Protein AF-A0A0G4MID0-F1 (afdb_monomer)

Organism: Verticillium longisporum (NCBI:txid100787)

Solvent-accessible surface area (backbone atoms only — not comparable to full-atom values): 9054 Å² total; per-residue (Å²): 133,86,83,89,83,90,78,89,75,82,81,79,84,80,77,83,75,85,85,92,72,93,78,77,83,69,83,79,74,72,72,81,57,42,56,75,46,77,51,78,45,55,74,59,82,84,64,86,80,57,95,88,59,85,87,56,64,47,71,40,3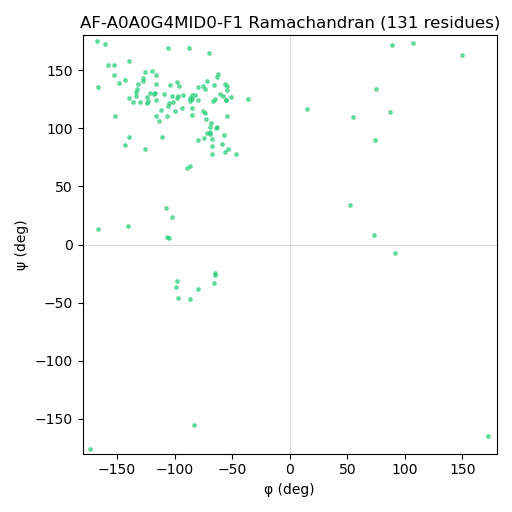8,30,28,70,37,69,42,79,43,67,63,42,70,51,71,54,73,44,68,49,76,55,80,94,69,84,95,72,73,91,66,92,68,68,80,74,84,78,67,88,56,77,44,72,63,42,78,76,54,92,49,33,29,44,54,38,35,46,67,46,79,78,41,64,68,47,71,46,60,63,41,78,84

Mean predicted aligned error: 15.25 Å

Foldseek 3Di:
DDDDDDDDDDDDDPPDDDDPPPDPPDPPPPVPPQWPDWDWAWPCPPDDDDPPDDTDTDIKTAGQAKDWDQFDKDKDWDKWADDDDDDPDPPVDDDPPPDPDWDDWDDPDNRIITHTMDMDTPDHTDMDHRGID

Secondary structure (DSSP, 8-state):
---------------------TT----------SEEEEEEEESSTTPPP-TTPPP-EEEEEEESS-EEES-EEEEEEEEEE---SS-------------SS-PPPEEEETTEEEEEEEEEEEE-SEEE-SSB-

pLDDT: mean 75.94, std 20.36, range [32.12, 96.0]

InterPro domains:
  IPR014752 Arrestin-like, C-terminal domain superfamily [G3DSA:2.60.40.640] (31-133)

Sequence (133 aa):
MGANLDANGAVDKQTSSRSFFSRFSLPIRTRTRHVADFHVRPNEPHRQYNAGDNVRGSVVLTIVKPVRITHLTVALHGYVRVFKGPAIAERELASPILTSGRSSAQYHGNGYASLFQDEQVLAGEGRLEAAKY

Structure (mmCIF, N/CA/C/O backbone):
data_AF-A0A0G4MID0-F1
#
_entry.id   AF-A0A0G4MID0-F1
#
loop_
_atom_site.group_PDB
_atom_site.id
_atom_site.type_symbol
_atom_site.label_atom_id
_atom_site.label_alt_id
_atom_site.label_comp_id
_atom_site.label_asym_id
_atom_site.label_entity_id
_atom_site.label_seq_id
_atom_site.pdbx_PDB_ins_code
_atom_site.Cartn_x
_atom_site.Cartn_y
_atom_site.Cartn_z
_atom_site.occupancy
_atom_site.B_iso_or_equiv
_atom_site.auth_seq_id
_atom_site.auth_comp_id
_atom_site.auth_asym_id
_atom_site.auth_atom_id
_atom_site.pdbx_PDB_model_num
ATOM 1 N N . MET A 1 1 ? 37.554 42.846 86.536 1.00 37.44 1 MET A N 1
ATOM 2 C CA . MET A 1 1 ? 38.669 43.225 85.639 1.00 37.44 1 MET A CA 1
ATOM 3 C C . MET A 1 1 ? 39.299 41.915 85.189 1.00 37.44 1 MET A C 1
ATOM 5 O O . MET A 1 1 ? 39.830 41.234 86.046 1.00 37.44 1 MET A O 1
ATOM 9 N N . GLY A 1 2 ? 38.865 41.347 84.057 1.00 35.84 2 GLY A N 1
ATOM 10 C CA . GLY A 1 2 ? 39.543 41.447 82.745 1.00 35.84 2 GLY A CA 1
ATOM 11 C C . GLY A 1 2 ? 40.784 40.540 82.723 1.00 35.84 2 GLY A C 1
ATOM 12 O O . GLY A 1 2 ? 41.537 40.569 83.679 1.00 35.84 2 GLY A O 1
ATOM 13 N N . ALA A 1 3 ? 41.105 39.711 81.738 1.00 35.59 3 ALA A N 1
ATOM 14 C CA . ALA A 1 3 ? 40.575 39.374 80.423 1.00 35.59 3 ALA A CA 1
ATOM 15 C C . ALA A 1 3 ? 41.299 38.076 79.974 1.00 35.59 3 ALA A C 1
ATOM 17 O O . ALA A 1 3 ? 42.268 37.667 80.614 1.00 35.59 3 ALA A O 1
ATOM 18 N N . ASN A 1 4 ? 40.880 37.546 78.821 1.00 32.12 4 ASN A N 1
ATOM 19 C CA . ASN A 1 4 ? 41.482 36.481 78.002 1.00 32.12 4 ASN A CA 1
ATOM 20 C C . ASN A 1 4 ? 41.114 35.034 78.347 1.00 32.12 4 ASN A C 1
ATOM 22 O O . ASN A 1 4 ? 41.541 34.489 79.358 1.00 32.12 4 ASN A O 1
ATOM 26 N N . LEU A 1 5 ? 40.407 34.388 77.417 1.00 40.34 5 LEU A N 1
ATOM 27 C CA . LEU A 1 5 ? 40.972 33.282 76.638 1.00 40.34 5 LEU A CA 1
ATOM 28 C C . LEU A 1 5 ? 40.062 32.964 75.445 1.00 40.34 5 LEU A C 1
ATOM 30 O O . LEU A 1 5 ? 38.837 32.942 75.552 1.00 40.34 5 LEU A O 1
ATOM 34 N N . ASP A 1 6 ? 40.718 32.783 74.307 1.00 35.34 6 ASP A N 1
ATOM 35 C CA . ASP A 1 6 ? 40.172 32.585 72.975 1.00 35.34 6 ASP A CA 1
ATOM 36 C C . ASP A 1 6 ? 39.346 31.302 72.835 1.00 35.34 6 ASP A C 1
ATOM 38 O O . ASP A 1 6 ? 39.713 30.240 73.337 1.00 35.34 6 ASP A O 1
ATOM 42 N N . ALA A 1 7 ? 38.282 31.373 72.037 1.00 41.91 7 ALA A N 1
ATOM 43 C CA . ALA A 1 7 ? 37.685 30.201 71.408 1.00 41.91 7 ALA A CA 1
ATOM 44 C C . ALA A 1 7 ? 37.206 30.576 69.999 1.00 41.91 7 ALA A C 1
ATOM 46 O O . ALA A 1 7 ? 36.053 30.946 69.780 1.00 41.91 7 ALA A O 1
ATOM 47 N N . ASN A 1 8 ? 38.125 30.490 69.034 1.00 36.69 8 ASN A N 1
ATOM 48 C CA . ASN A 1 8 ? 37.800 30.455 67.612 1.00 36.69 8 ASN A CA 1
ATOM 49 C C . ASN A 1 8 ? 37.005 29.173 67.325 1.00 36.69 8 ASN A C 1
ATOM 51 O O . ASN A 1 8 ? 37.570 28.084 67.220 1.00 36.69 8 ASN A O 1
ATOM 55 N N . GLY A 1 9 ? 35.684 29.316 67.227 1.00 37.88 9 GLY A N 1
ATOM 56 C CA . GLY A 1 9 ? 34.776 28.273 66.770 1.00 37.88 9 GLY A CA 1
ATOM 57 C C . GLY A 1 9 ? 35.022 27.957 65.297 1.00 37.88 9 GLY A C 1
ATOM 58 O O . GLY A 1 9 ? 34.979 28.837 64.438 1.00 37.88 9 GLY A O 1
ATOM 59 N N . ALA A 1 10 ? 35.302 26.685 65.032 1.00 40.25 10 ALA A N 1
ATOM 60 C CA . ALA A 1 10 ? 35.466 26.112 63.711 1.00 40.25 10 ALA A CA 1
ATOM 61 C C . ALA A 1 10 ? 34.229 26.374 62.835 1.00 40.25 10 ALA A C 1
ATOM 63 O O . ALA A 1 10 ? 33.111 26.014 63.197 1.00 40.25 10 ALA A O 1
ATOM 64 N N . VAL A 1 11 ? 34.438 26.985 61.668 1.00 46.97 11 VAL A N 1
ATOM 65 C CA . VAL A 1 11 ? 33.415 27.078 60.623 1.00 46.97 11 VAL A CA 1
ATOM 66 C C . VAL A 1 11 ? 33.475 25.790 59.806 1.00 46.97 11 VAL A C 1
ATOM 68 O O . VAL A 1 11 ? 34.457 25.527 59.107 1.00 46.97 11 VAL A O 1
ATOM 71 N N . ASP A 1 12 ? 32.429 24.979 59.938 1.00 43.19 12 ASP A N 1
ATOM 72 C CA . ASP A 1 12 ? 32.244 23.709 59.243 1.00 43.19 12 ASP A CA 1
ATOM 73 C C . ASP A 1 12 ? 32.329 23.864 57.716 1.00 43.19 12 ASP A C 1
ATOM 75 O O . ASP A 1 12 ? 31.583 24.612 57.078 1.00 43.19 12 ASP A O 1
ATOM 79 N N . LYS A 1 13 ? 33.231 23.087 57.106 1.00 40.16 13 LYS A N 1
ATOM 80 C CA . LYS A 1 13 ? 33.278 22.850 55.659 1.00 40.16 13 LYS A CA 1
ATOM 81 C C . LYS A 1 13 ? 32.140 21.908 55.272 1.00 40.16 13 LYS A C 1
ATOM 83 O O . LYS A 1 13 ? 32.325 20.693 55.217 1.00 40.16 13 LYS A O 1
ATOM 88 N N . GLN A 1 14 ? 30.986 22.456 54.907 1.00 41.50 14 GLN A N 1
ATOM 89 C CA . GLN A 1 14 ? 29.935 21.658 54.282 1.00 41.50 14 GLN A CA 1
ATOM 90 C C . GLN A 1 14 ? 30.248 21.454 52.792 1.00 41.50 14 GLN A C 1
ATOM 92 O O . GLN A 1 14 ? 29.889 22.239 51.916 1.00 41.50 14 GLN A O 1
ATOM 97 N N . THR A 1 15 ? 30.974 20.374 52.511 1.00 44.00 15 THR A N 1
ATOM 98 C CA . THR A 1 15 ? 31.160 19.832 51.163 1.00 44.00 15 THR A CA 1
ATOM 99 C C . THR A 1 15 ? 29.829 19.248 50.687 1.00 44.00 15 THR A C 1
ATOM 101 O O . THR A 1 15 ? 29.463 18.123 51.014 1.00 44.00 15 THR A O 1
ATOM 104 N N . SER A 1 16 ? 29.057 20.044 49.943 1.00 44.09 16 SER A N 1
ATOM 105 C CA . SER A 1 16 ? 27.787 19.594 49.368 1.00 44.09 16 SER A CA 1
ATOM 106 C C . SER A 1 16 ? 28.048 18.547 48.286 1.00 44.09 16 SER A C 1
ATOM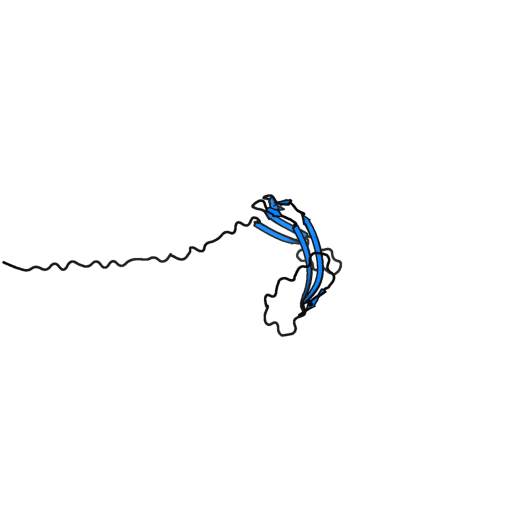 108 O O . SER A 1 16 ? 28.536 18.833 47.190 1.00 44.09 16 SER A O 1
ATOM 110 N N . SER A 1 17 ? 27.774 17.296 48.644 1.00 53.94 17 SER A N 1
ATOM 111 C CA . SER A 1 17 ? 27.904 16.132 47.789 1.00 53.94 17 SER A CA 1
ATOM 112 C C . SER A 1 17 ? 26.789 16.071 46.742 1.00 53.94 17 SER A C 1
ATOM 114 O O . SER A 1 17 ? 25.614 16.124 47.085 1.00 53.94 17 SER A O 1
ATOM 116 N N . ARG A 1 18 ? 27.197 15.799 45.497 1.00 54.06 18 ARG A N 1
ATOM 117 C CA . ARG A 1 18 ? 26.541 14.913 44.515 1.00 54.06 18 ARG A CA 1
ATOM 118 C C . ARG A 1 18 ? 25.067 15.187 44.166 1.00 54.06 18 ARG A C 1
ATOM 120 O O . ARG A 1 18 ? 24.151 14.760 44.854 1.00 54.06 18 ARG A O 1
ATOM 127 N N . SER A 1 19 ? 24.855 15.662 42.939 1.00 54.66 19 SER A N 1
ATOM 128 C CA . SER A 1 19 ? 23.631 15.388 42.174 1.00 54.66 19 SER A CA 1
ATOM 129 C C . SER A 1 19 ? 23.993 15.141 40.703 1.00 54.66 19 SER A C 1
ATOM 131 O O . SER A 1 19 ? 24.089 16.076 39.913 1.00 54.66 19 SER A O 1
ATOM 133 N N . PHE A 1 20 ? 24.208 13.871 40.344 1.00 60.19 20 PHE A N 1
ATOM 134 C CA . PHE A 1 20 ? 24.571 13.399 38.997 1.00 60.19 20 PHE A CA 1
ATOM 135 C C . PHE A 1 20 ? 23.424 12.662 38.279 1.00 60.19 20 PHE A C 1
ATOM 137 O O . PHE A 1 20 ? 23.695 11.766 37.494 1.00 60.19 20 PHE A O 1
ATOM 144 N N . PHE A 1 21 ? 22.145 12.994 38.507 1.00 60.28 21 PHE A N 1
ATOM 145 C CA . PHE A 1 21 ? 21.047 12.295 37.802 1.00 60.28 21 PHE A CA 1
ATOM 146 C C . PHE A 1 21 ? 19.877 13.177 37.338 1.00 60.28 21 PHE A C 1
ATOM 148 O O . PHE A 1 21 ? 18.830 12.672 36.940 1.00 60.28 21 PHE A O 1
ATOM 155 N N . SER A 1 22 ? 20.033 14.498 37.298 1.00 55.00 22 SER A N 1
ATOM 156 C CA . SER A 1 22 ? 18.978 15.414 36.852 1.00 55.00 22 SER A CA 1
ATOM 157 C C . SER A 1 22 ? 19.022 15.670 35.342 1.00 55.00 22 SER A C 1
ATOM 159 O O . SER A 1 22 ? 19.311 16.789 34.931 1.00 55.00 22 SER A O 1
ATOM 161 N N . ARG A 1 23 ? 18.774 14.657 34.490 1.00 58.50 23 ARG A N 1
ATOM 162 C CA . ARG A 1 23 ? 18.542 14.893 33.038 1.00 58.50 23 ARG A CA 1
ATOM 163 C C . ARG A 1 23 ? 17.966 13.738 32.205 1.00 58.50 23 ARG A C 1
ATOM 165 O O . ARG A 1 23 ? 17.945 13.851 30.986 1.00 58.50 23 ARG A O 1
ATOM 172 N N . PHE A 1 24 ? 17.447 12.669 32.812 1.00 59.59 24 PHE A N 1
ATOM 173 C CA . PHE A 1 24 ? 16.829 11.561 32.059 1.00 59.59 24 PHE A CA 1
ATOM 174 C C . PHE A 1 24 ? 15.292 11.553 32.059 1.00 59.59 24 PHE A C 1
ATOM 176 O O . PHE A 1 24 ? 14.681 10.521 31.805 1.00 59.59 24 PHE A O 1
ATOM 183 N N . SER A 1 25 ? 14.628 12.693 32.266 1.00 58.97 25 SER A N 1
ATOM 184 C CA . SER A 1 25 ? 13.193 12.803 31.970 1.00 58.97 25 SER A CA 1
ATOM 185 C C . SER A 1 25 ? 12.993 13.193 30.503 1.00 58.97 25 SER A C 1
ATOM 187 O O . SER A 1 25 ? 12.559 14.302 30.189 1.00 58.97 25 SER A O 1
ATOM 189 N N . LEU A 1 26 ? 13.334 12.287 29.584 1.00 59.34 26 LEU A N 1
ATOM 190 C CA . LEU A 1 26 ? 12.734 12.339 28.254 1.00 59.34 26 LEU A CA 1
ATOM 191 C C . LEU A 1 26 ? 11.238 12.068 28.455 1.00 59.34 26 LEU A C 1
ATOM 193 O O . LEU A 1 26 ? 10.897 11.039 29.046 1.00 59.34 26 LEU A O 1
ATOM 197 N N . PRO A 1 27 ? 10.325 12.939 27.995 1.00 54.75 27 PRO A N 1
ATOM 198 C CA . PRO A 1 27 ? 8.928 12.574 27.911 1.00 54.75 27 PRO A CA 1
ATOM 199 C C . PRO A 1 27 ? 8.846 11.496 26.833 1.00 54.75 27 PRO A C 1
ATOM 201 O O . PRO A 1 27 ? 8.702 11.792 25.647 1.00 54.75 27 PRO A O 1
ATOM 204 N N . ILE A 1 28 ? 8.964 10.229 27.233 1.00 57.66 28 ILE A N 1
ATOM 205 C CA . ILE A 1 28 ? 8.549 9.097 26.413 1.00 57.66 28 ILE A CA 1
ATOM 206 C C . ILE A 1 28 ? 7.031 9.216 26.350 1.00 57.66 28 ILE A C 1
ATOM 208 O O . ILE A 1 28 ? 6.279 8.566 27.072 1.00 57.66 28 ILE A O 1
ATOM 212 N N . ARG A 1 29 ? 6.567 10.132 25.501 1.00 46.88 29 ARG A N 1
ATOM 213 C CA . ARG A 1 29 ? 5.196 10.192 25.048 1.00 46.88 29 ARG A CA 1
ATOM 214 C C . ARG A 1 29 ? 5.038 8.947 24.196 1.00 46.88 29 ARG A C 1
ATOM 216 O O . ARG A 1 29 ? 5.237 8.981 22.984 1.00 46.88 29 ARG A O 1
ATOM 223 N N . THR A 1 30 ? 4.731 7.832 24.852 1.00 53.84 30 THR A N 1
ATOM 224 C CA . THR A 1 30 ? 4.182 6.642 24.221 1.00 53.84 30 THR A CA 1
ATOM 225 C C . THR A 1 30 ? 2.885 7.096 23.569 1.00 53.84 30 THR A C 1
ATOM 227 O O . THR A 1 30 ? 1.814 7.115 24.169 1.00 53.84 30 THR A O 1
ATOM 230 N N . ARG A 1 31 ? 2.983 7.599 22.333 1.00 53.53 31 ARG A N 1
ATOM 231 C CA . ARG A 1 31 ? 1.816 7.884 21.509 1.00 53.53 31 ARG A CA 1
ATOM 232 C C . ARG A 1 31 ? 1.056 6.570 21.481 1.00 53.53 31 ARG A C 1
ATOM 234 O O . ARG A 1 31 ? 1.571 5.586 20.959 1.00 53.53 31 ARG A O 1
ATOM 241 N N . THR A 1 32 ? -0.096 6.536 22.136 1.00 58.00 32 THR A N 1
ATOM 242 C CA . THR A 1 32 ? -0.960 5.368 22.248 1.00 58.00 32 THR A CA 1
ATOM 243 C C . THR A 1 32 ? -1.310 4.925 20.835 1.00 58.00 32 THR A C 1
ATOM 245 O O . THR A 1 32 ? -2.196 5.488 20.197 1.00 58.00 32 THR A O 1
ATOM 248 N N . ARG A 1 33 ? -0.551 3.972 20.285 1.00 75.44 33 ARG A N 1
ATOM 249 C CA . ARG A 1 33 ? -0.787 3.498 18.927 1.00 75.44 33 ARG A CA 1
ATOM 250 C C . ARG A 1 33 ? -2.016 2.607 18.988 1.00 75.44 33 ARG A C 1
ATOM 252 O O . ARG A 1 33 ? -2.008 1.583 19.661 1.00 75.44 33 ARG A O 1
ATOM 259 N N . HIS A 1 34 ? -3.095 3.029 18.336 1.00 88.31 34 HIS A N 1
ATOM 260 C CA . HIS A 1 34 ? -4.273 2.176 18.191 1.00 88.31 34 HIS A CA 1
ATOM 261 C C . HIS A 1 34 ? -3.948 0.933 17.347 1.00 88.31 34 HIS A C 1
ATOM 263 O O . HIS A 1 34 ? -4.576 -0.104 17.521 1.00 88.31 34 HIS A O 1
ATOM 269 N N . VAL A 1 35 ? -2.921 1.037 16.499 1.00 89.31 35 VAL A N 1
ATOM 270 C CA . VAL A 1 35 ? -2.355 -0.026 15.668 1.00 89.31 35 VAL A CA 1
ATOM 271 C C . VAL A 1 35 ? -1.013 -0.470 16.261 1.00 89.31 35 VAL A C 1
ATOM 273 O O . VAL A 1 35 ? -0.097 0.343 16.386 1.00 89.31 35 VAL A O 1
ATOM 276 N N . ALA A 1 36 ? -0.886 -1.737 16.645 1.00 90.69 36 ALA A N 1
ATOM 277 C CA . ALA A 1 36 ? 0.377 -2.324 17.096 1.00 90.69 36 ALA A CA 1
ATOM 278 C C . ALA A 1 36 ? 1.295 -2.705 15.931 1.00 90.69 36 ALA A C 1
ATOM 280 O O . ALA A 1 36 ? 2.506 -2.527 16.045 1.00 90.69 36 ALA A O 1
ATOM 281 N N . ASP A 1 37 ? 0.723 -3.212 14.839 1.00 92.00 37 ASP A N 1
ATOM 282 C CA . ASP A 1 37 ? 1.458 -3.713 13.679 1.00 92.00 37 ASP A CA 1
ATOM 283 C C . ASP A 1 37 ? 0.643 -3.481 12.402 1.00 92.00 37 ASP A C 1
ATOM 285 O O . ASP A 1 37 ? -0.581 -3.638 12.412 1.00 92.00 37 ASP A O 1
ATOM 289 N N . PHE A 1 38 ? 1.320 -3.076 11.332 1.00 92.94 38 PHE A N 1
ATOM 290 C CA . PHE A 1 38 ? 0.745 -2.865 10.010 1.00 92.94 38 PHE A CA 1
ATOM 291 C C . PHE A 1 38 ? 1.818 -3.098 8.952 1.00 92.94 38 PHE A C 1
ATOM 293 O O . PHE A 1 38 ? 2.760 -2.310 8.835 1.00 92.94 38 PHE A O 1
ATOM 300 N N . HIS A 1 39 ? 1.677 -4.174 8.185 1.00 94.00 39 HIS A N 1
ATOM 301 C CA . HIS A 1 39 ? 2.608 -4.499 7.112 1.00 94.00 39 HIS A CA 1
ATOM 302 C C . HIS A 1 39 ? 1.934 -5.303 6.002 1.00 94.00 39 HIS A C 1
ATOM 304 O O . HIS A 1 39 ? 0.960 -6.024 6.215 1.00 94.00 39 HIS A O 1
ATOM 310 N N . VAL A 1 40 ? 2.486 -5.198 4.796 1.00 93.94 40 VAL A N 1
ATOM 311 C CA . VAL A 1 40 ? 2.091 -6.032 3.659 1.00 93.94 40 VAL A CA 1
ATOM 312 C C . VAL A 1 40 ? 3.009 -7.245 3.620 1.00 93.94 40 VAL A C 1
ATOM 314 O O . VAL A 1 40 ? 4.231 -7.108 3.643 1.00 93.94 40 VAL A O 1
ATOM 317 N N . ARG A 1 41 ? 2.426 -8.438 3.548 1.00 95.12 41 ARG A N 1
ATOM 318 C CA . ARG A 1 41 ? 3.145 -9.701 3.405 1.00 95.12 41 ARG A CA 1
ATOM 319 C C . ARG A 1 41 ? 2.835 -10.308 2.036 1.00 95.12 41 ARG A C 1
ATOM 321 O O . ARG A 1 41 ? 1.738 -10.834 1.853 1.00 95.12 41 ARG A O 1
ATOM 328 N N . PRO A 1 42 ? 3.774 -10.264 1.079 1.00 94.44 42 PRO A N 1
ATOM 329 C CA . PRO A 1 42 ? 3.638 -11.001 -0.171 1.00 94.44 42 PRO A CA 1
ATOM 330 C C . PRO A 1 42 ? 3.572 -12.510 0.091 1.00 94.44 42 PRO A C 1
ATOM 332 O O . PRO A 1 42 ? 4.237 -13.012 1.000 1.00 94.44 42 PRO A O 1
ATOM 335 N N . ASN A 1 43 ? 2.820 -13.241 -0.730 1.00 94.81 43 ASN A N 1
ATOM 336 C CA . ASN A 1 43 ? 2.791 -14.707 -0.670 1.00 94.81 43 ASN A CA 1
ATOM 337 C C . ASN A 1 43 ? 4.146 -15.306 -1.066 1.00 94.81 43 ASN A C 1
ATOM 339 O O . ASN A 1 43 ? 4.564 -16.322 -0.517 1.00 94.81 43 ASN A O 1
ATOM 343 N N . GLU A 1 44 ? 4.842 -14.646 -1.993 1.00 94.38 44 GLU A N 1
ATOM 344 C CA . GLU A 1 44 ? 6.137 -15.059 -2.533 1.00 94.38 44 GLU A CA 1
ATOM 345 C C . GLU A 1 44 ? 7.150 -13.904 -2.364 1.00 94.38 44 GLU A C 1
ATOM 347 O O . GLU A 1 44 ? 7.360 -13.124 -3.295 1.00 94.38 44 GLU A O 1
ATOM 352 N N . PRO A 1 45 ? 7.769 -13.744 -1.174 1.00 91.69 45 PRO A N 1
ATOM 353 C CA . PRO A 1 45 ? 8.593 -12.571 -0.844 1.00 91.69 45 PRO A CA 1
ATOM 354 C C . PRO A 1 45 ? 9.868 -12.413 -1.677 1.00 91.69 45 PRO A C 1
ATOM 356 O O . PRO A 1 45 ? 10.367 -11.304 -1.831 1.00 91.69 45 PRO A O 1
ATOM 359 N N . HIS A 1 46 ? 10.411 -13.517 -2.192 1.00 93.56 46 HIS A N 1
ATOM 360 C CA . HIS A 1 46 ? 11.667 -13.532 -2.951 1.00 93.56 46 HIS A CA 1
ATOM 361 C C . HIS A 1 46 ? 11.456 -13.732 -4.451 1.00 93.56 46 HIS A C 1
ATOM 363 O O . HIS A 1 46 ? 12.423 -13.903 -5.194 1.00 93.56 46 HIS A O 1
ATOM 369 N N . ARG A 1 47 ? 10.201 -13.742 -4.909 1.00 94.38 47 ARG A N 1
ATOM 370 C CA . ARG A 1 47 ? 9.916 -13.911 -6.326 1.00 94.38 47 ARG A CA 1
ATOM 371 C C . ARG A 1 47 ? 10.223 -12.628 -7.086 1.00 94.38 47 ARG A C 1
ATOM 373 O O . ARG A 1 47 ? 9.839 -11.534 -6.681 1.00 94.38 47 ARG A O 1
ATOM 380 N N . GLN A 1 48 ? 10.873 -12.798 -8.229 1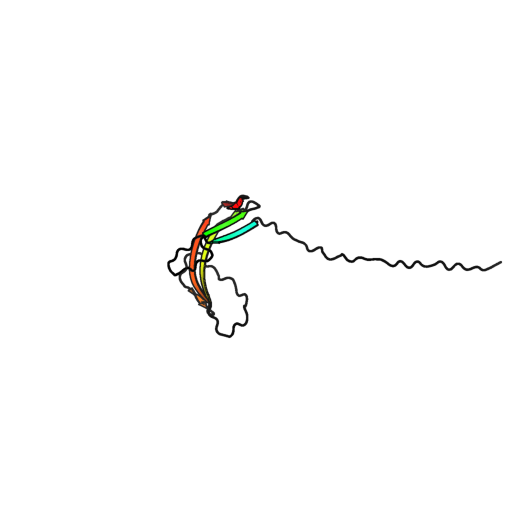.00 94.56 48 GLN A N 1
ATOM 381 C CA . GLN A 1 48 ? 10.982 -11.765 -9.247 1.00 94.56 48 GLN A CA 1
ATOM 382 C C . GLN A 1 48 ? 9.751 -11.848 -10.151 1.00 94.56 48 GLN A C 1
ATOM 384 O O . GLN A 1 48 ? 9.444 -12.914 -10.688 1.00 94.56 48 GLN A O 1
ATOM 389 N N . TYR A 1 49 ? 9.030 -10.738 -10.267 1.00 93.00 49 TYR A N 1
ATOM 390 C CA . TYR A 1 49 ? 7.812 -10.636 -11.065 1.00 93.00 49 TYR A CA 1
ATOM 391 C C . TYR A 1 49 ? 8.133 -10.029 -12.427 1.00 93.00 49 TYR A C 1
ATOM 393 O O . TYR A 1 49 ? 8.909 -9.078 -12.522 1.00 93.00 49 TYR A O 1
ATOM 401 N N . ASN A 1 50 ? 7.504 -10.561 -13.467 1.00 93.69 50 ASN A N 1
ATOM 402 C CA . ASN A 1 50 ? 7.549 -10.026 -14.821 1.00 93.69 50 ASN A CA 1
ATOM 403 C C . ASN A 1 50 ? 6.232 -9.329 -15.181 1.00 93.69 50 ASN A C 1
ATOM 405 O O . ASN A 1 50 ? 5.225 -9.441 -14.480 1.00 93.69 50 ASN A O 1
ATOM 409 N N . ALA A 1 51 ? 6.229 -8.601 -16.298 1.00 88.62 51 ALA A N 1
ATOM 410 C CA . ALA A 1 51 ? 5.011 -7.987 -16.810 1.00 88.62 51 ALA A CA 1
ATOM 411 C C . ALA A 1 51 ? 3.938 -9.060 -17.075 1.00 88.62 51 ALA A C 1
ATOM 413 O O . ALA A 1 51 ? 4.194 -10.043 -17.767 1.00 88.62 51 ALA A O 1
ATOM 414 N N . GLY A 1 52 ? 2.742 -8.857 -16.522 1.00 89.19 52 GLY A N 1
ATOM 415 C CA . GLY A 1 52 ? 1.635 -9.816 -16.601 1.00 89.19 52 GLY A CA 1
ATOM 416 C C . GLY A 1 52 ? 1.572 -10.815 -15.443 1.00 89.19 52 GLY A C 1
ATOM 417 O O . GLY A 1 52 ? 0.578 -11.531 -15.330 1.00 89.19 52 GLY A O 1
ATOM 418 N N . ASP A 1 53 ? 2.569 -10.848 -14.555 1.00 93.06 53 ASP A N 1
ATOM 419 C CA . ASP A 1 53 ? 2.490 -11.676 -13.356 1.00 93.06 53 ASP A CA 1
ATOM 420 C C . ASP A 1 53 ? 1.497 -11.103 -12.337 1.00 93.06 53 ASP A C 1
ATOM 422 O O . ASP A 1 53 ? 1.443 -9.901 -12.078 1.00 93.06 53 ASP A O 1
ATOM 426 N N . ASN A 1 54 ? 0.747 -11.999 -11.693 1.00 91.19 54 ASN A N 1
ATOM 427 C CA . ASN A 1 54 ? -0.152 -11.637 -10.605 1.00 91.19 54 ASN A CA 1
ATOM 428 C C . ASN A 1 54 ? 0.604 -11.593 -9.274 1.00 91.19 54 ASN A C 1
ATOM 430 O O . ASN A 1 54 ? 1.075 -12.624 -8.787 1.00 91.19 54 ASN A O 1
ATOM 434 N N . VAL A 1 55 ? 0.647 -10.418 -8.651 1.00 92.75 55 VAL A N 1
ATOM 435 C CA . VAL A 1 55 ? 1.184 -10.235 -7.298 1.00 92.75 55 VAL A CA 1
ATOM 436 C C . VAL A 1 55 ? 0.086 -10.544 -6.283 1.00 92.75 55 VAL A C 1
ATOM 438 O O . VAL A 1 55 ? -1.004 -9.980 -6.344 1.00 92.75 55 VAL A O 1
ATOM 441 N N . ARG A 1 56 ? 0.356 -11.455 -5.344 1.00 94.44 56 ARG A N 1
ATOM 442 C CA . ARG A 1 56 ? -0.588 -11.839 -4.283 1.00 94.44 56 ARG A CA 1
ATOM 443 C C . ARG A 1 56 ? 0.054 -11.691 -2.912 1.00 94.44 56 ARG A C 1
ATOM 445 O O . ARG A 1 56 ? 1.257 -11.900 -2.752 1.00 94.44 56 ARG A O 1
ATOM 452 N N . GLY A 1 57 ? -0.759 -11.362 -1.919 1.00 94.50 57 GLY A N 1
ATOM 453 C CA . GLY A 1 57 ? -0.307 -11.146 -0.553 1.00 94.50 57 GLY A CA 1
ATOM 454 C C . GLY A 1 57 ? -1.463 -10.938 0.410 1.00 94.50 57 GLY A C 1
ATOM 455 O O . GLY A 1 57 ? -2.633 -10.995 0.033 1.00 94.50 57 GLY A O 1
ATOM 456 N N . SER A 1 58 ? -1.106 -10.655 1.653 1.00 95.00 58 SER A N 1
ATOM 457 C CA . SER A 1 58 ? -2.020 -10.273 2.723 1.00 95.00 58 SER A CA 1
ATOM 458 C C . SER A 1 58 ? -1.556 -8.972 3.364 1.00 95.00 58 SER A C 1
ATOM 460 O O . SER A 1 58 ? -0.355 -8.769 3.555 1.00 95.00 58 SER A O 1
ATOM 462 N N . VAL A 1 59 ? -2.496 -8.120 3.757 1.00 95.62 59 VAL A N 1
ATOM 463 C CA . VAL A 1 59 ? -2.218 -6.973 4.627 1.00 95.62 59 VAL A CA 1
ATOM 464 C C . VAL A 1 59 ? -2.484 -7.413 6.058 1.00 95.62 59 VAL A C 1
ATOM 466 O O . VAL A 1 59 ? -3.604 -7.793 6.376 1.00 95.62 59 VAL A O 1
ATOM 469 N N . VAL A 1 60 ? -1.451 -7.392 6.894 1.00 95.19 60 VAL A N 1
ATOM 470 C CA . VAL A 1 60 ? -1.535 -7.797 8.299 1.00 95.19 60 VAL A CA 1
ATOM 471 C C . VAL A 1 60 ? -1.724 -6.553 9.146 1.00 95.19 60 VAL A C 1
ATOM 473 O O . VAL A 1 60 ? -0.944 -5.602 9.041 1.00 95.19 60 VAL A O 1
ATOM 476 N N . LEU A 1 61 ? -2.743 -6.565 10.003 1.00 93.88 61 LEU A N 1
ATOM 477 C CA . LEU A 1 61 ? -3.084 -5.430 10.852 1.00 93.88 61 LEU A CA 1
ATOM 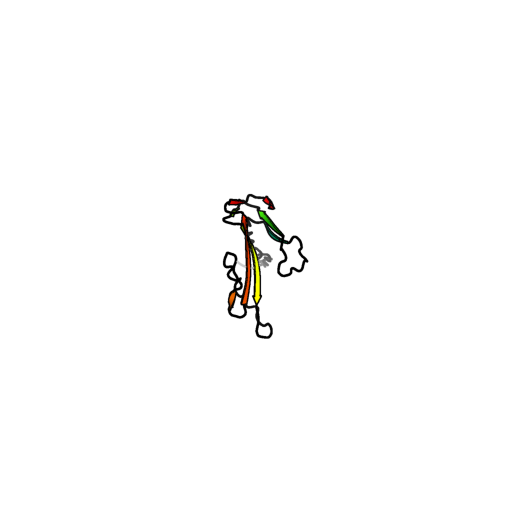478 C C . LEU A 1 61 ? -3.398 -5.904 12.270 1.00 93.88 61 LEU A C 1
ATOM 480 O O . LEU A 1 61 ? -4.308 -6.694 12.489 1.00 93.88 61 LEU A O 1
ATOM 484 N N . THR A 1 62 ? -2.678 -5.384 13.261 1.00 95.25 62 THR A N 1
ATOM 485 C CA . THR A 1 62 ? -2.960 -5.663 14.677 1.00 95.25 62 THR A CA 1
ATOM 486 C C . THR A 1 62 ? -3.465 -4.403 15.362 1.00 95.25 62 THR A C 1
ATOM 488 O O . THR A 1 62 ? -2.730 -3.425 15.495 1.00 95.25 62 THR A O 1
ATOM 491 N N . ILE A 1 63 ? -4.711 -4.427 15.825 1.00 95.19 63 ILE A N 1
ATOM 492 C CA . ILE A 1 63 ? -5.384 -3.317 16.497 1.00 95.19 63 ILE A CA 1
ATOM 493 C C . ILE A 1 63 ? -5.405 -3.563 18.008 1.00 95.19 63 ILE A C 1
ATOM 495 O O . ILE A 1 63 ? -5.848 -4.604 18.479 1.00 95.19 63 ILE A O 1
ATOM 499 N N . VAL A 1 64 ? -4.944 -2.580 18.781 1.00 95.06 64 VAL A N 1
ATOM 500 C CA . VAL A 1 64 ? -4.925 -2.609 20.258 1.00 95.06 64 VAL A CA 1
ATOM 501 C C . VAL A 1 64 ? -6.116 -1.859 20.844 1.00 95.06 64 VAL A C 1
ATOM 503 O O . VAL A 1 64 ? -6.603 -2.189 21.921 1.00 95.06 64 VAL A O 1
ATOM 506 N N . LYS A 1 65 ? -6.588 -0.822 20.149 1.00 94.31 65 LYS A N 1
ATOM 507 C CA . LYS A 1 65 ? -7.756 -0.029 20.544 1.00 94.31 65 LYS A CA 1
ATOM 508 C C . LYS A 1 65 ? -8.670 0.133 19.343 1.00 94.31 65 LYS A C 1
ATOM 510 O O . LYS A 1 65 ? -8.133 0.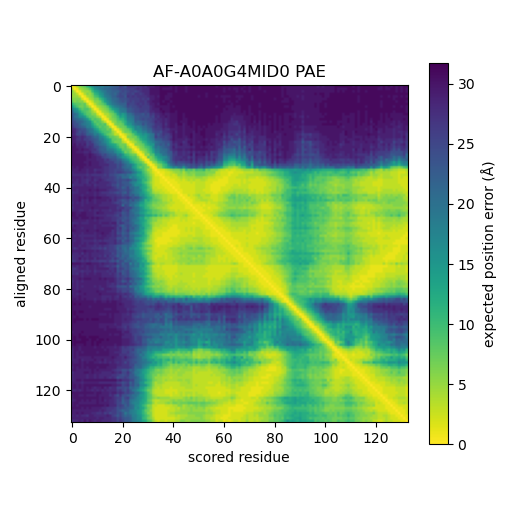425 18.280 1.00 94.31 65 LYS A O 1
ATOM 515 N N . PRO A 1 66 ? -10.000 0.023 19.494 1.00 94.19 66 PRO A N 1
ATOM 516 C CA . PRO A 1 66 ? -10.897 0.104 18.353 1.00 94.19 66 PRO A CA 1
ATOM 517 C C . PRO A 1 66 ? -10.691 1.380 17.525 1.00 94.19 66 PRO A C 1
ATOM 519 O O . PRO A 1 66 ? -10.631 2.481 18.080 1.00 94.19 66 PRO A O 1
ATOM 522 N N . VAL A 1 67 ? -10.607 1.235 16.202 1.00 93.12 67 VAL A N 1
ATOM 523 C CA . VAL A 1 67 ? -10.350 2.327 15.249 1.00 93.12 67 VAL A CA 1
ATOM 524 C C . VAL A 1 67 ? -11.499 2.420 14.264 1.00 93.12 67 VAL A C 1
ATOM 526 O O . VAL A 1 67 ? -11.870 1.424 13.656 1.00 93.12 67 VAL A O 1
ATOM 529 N N . ARG A 1 68 ? -12.048 3.619 14.065 1.00 94.62 68 ARG A N 1
ATOM 530 C CA . ARG A 1 68 ? -12.936 3.874 12.928 1.00 94.62 68 ARG A CA 1
ATOM 531 C C . ARG A 1 68 ? -12.098 4.151 11.689 1.00 94.62 68 ARG A C 1
ATOM 533 O O . ARG A 1 68 ? -11.207 4.998 11.738 1.00 94.62 68 ARG A O 1
ATOM 540 N N . ILE A 1 69 ? -12.390 3.437 10.615 1.00 93.50 69 ILE A N 1
ATOM 541 C CA . ILE A 1 69 ? -11.772 3.618 9.306 1.00 93.50 69 ILE A CA 1
ATOM 542 C C . ILE A 1 69 ? -12.842 4.069 8.320 1.00 93.50 69 ILE A C 1
ATOM 544 O O . ILE A 1 69 ? -13.999 3.668 8.425 1.00 93.50 69 ILE A O 1
ATOM 548 N N . THR A 1 70 ? -12.452 4.910 7.369 1.00 95.25 70 THR A N 1
ATOM 549 C CA . THR A 1 70 ? -13.302 5.231 6.221 1.00 95.25 70 THR A CA 1
ATOM 550 C C . THR A 1 70 ? -13.091 4.205 5.124 1.00 95.25 70 THR A C 1
ATOM 552 O O . THR A 1 70 ? -14.060 3.692 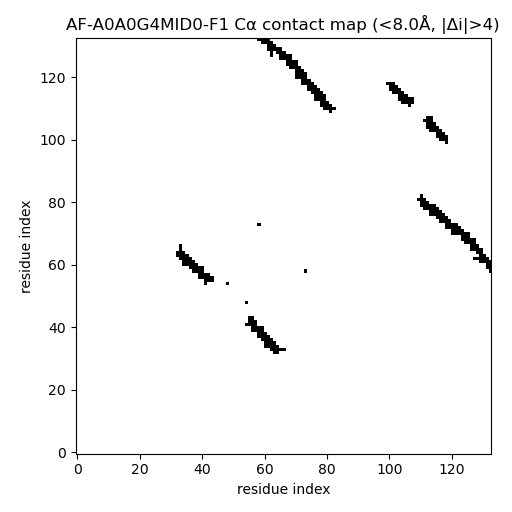4.596 1.00 95.25 70 THR A O 1
ATOM 555 N N . HIS A 1 71 ? -11.837 3.879 4.805 1.00 92.12 71 HIS A N 1
ATOM 556 C CA . HIS A 1 71 ? -11.479 2.850 3.835 1.00 92.12 71 HIS A CA 1
ATOM 557 C C . HIS A 1 71 ? -10.102 2.281 4.183 1.00 92.12 71 HIS A C 1
ATOM 559 O O . HIS A 1 71 ? -9.221 3.006 4.652 1.00 92.12 71 HIS A O 1
ATOM 565 N N . LEU A 1 72 ? -9.912 0.990 3.932 1.00 93.06 72 LEU A N 1
ATOM 566 C CA . LEU A 1 72 ? -8.614 0.332 3.930 1.00 93.06 72 LEU A CA 1
ATOM 567 C C . LEU A 1 72 ? -8.353 -0.160 2.511 1.00 93.06 72 LEU A C 1
ATOM 569 O O . LEU A 1 72 ? -9.028 -1.072 2.031 1.00 93.06 72 LEU A O 1
ATOM 573 N N . THR A 1 73 ? -7.394 0.468 1.838 1.00 93.62 73 THR A N 1
ATOM 574 C CA . THR A 1 73 ? -7.004 0.137 0.467 1.00 93.62 73 THR A CA 1
ATOM 575 C C . THR A 1 73 ? -5.542 -0.292 0.426 1.00 93.62 73 THR A C 1
ATOM 577 O O . THR A 1 73 ? -4.723 0.120 1.250 1.00 93.62 73 THR A O 1
ATOM 580 N N . VAL A 1 74 ? -5.223 -1.180 -0.510 1.00 93.19 74 VAL A N 1
ATOM 581 C CA . VAL A 1 74 ? -3.856 -1.556 -0.862 1.00 93.19 74 VAL A CA 1
ATOM 582 C C . VAL A 1 74 ? -3.620 -1.131 -2.298 1.00 93.19 74 VAL A C 1
ATOM 584 O O . VAL A 1 74 ? -4.500 -1.293 -3.140 1.00 93.19 74 VAL A O 1
ATOM 587 N N . ALA A 1 75 ? -2.447 -0.576 -2.582 1.00 90.81 75 ALA A N 1
ATOM 588 C CA . ALA A 1 75 ? -2.122 -0.135 -3.924 1.00 90.81 75 ALA A CA 1
ATOM 589 C C . ALA A 1 75 ? -0.736 -0.622 -4.348 1.00 90.81 75 ALA A C 1
ATOM 591 O O . ALA A 1 75 ? 0.237 -0.520 -3.597 1.00 90.81 75 ALA A O 1
ATOM 592 N N . LEU A 1 76 ? -0.658 -1.158 -5.564 1.00 91.19 76 LEU A N 1
ATOM 593 C CA . LEU A 1 76 ? 0.576 -1.544 -6.225 1.00 91.19 76 LEU A CA 1
ATOM 594 C C . LEU A 1 76 ? 0.967 -0.437 -7.204 1.00 91.19 76 LEU A C 1
ATOM 596 O O . LEU A 1 76 ? 0.267 -0.182 -8.183 1.00 91.19 76 LEU A O 1
ATOM 600 N N . HIS A 1 77 ? 2.097 0.211 -6.933 1.00 89.12 77 HIS A N 1
ATOM 601 C CA . HIS A 1 77 ? 2.605 1.318 -7.735 1.00 89.12 77 HIS A CA 1
ATOM 602 C C . HIS A 1 77 ? 3.957 0.963 -8.339 1.00 89.12 77 HIS A C 1
ATOM 604 O O . HIS A 1 77 ? 4.879 0.565 -7.625 1.00 89.12 77 HIS A O 1
ATOM 610 N N . GLY A 1 78 ? 4.092 1.171 -9.645 1.00 90.19 78 GLY A N 1
ATOM 611 C CA . GLY A 1 78 ? 5.375 1.140 -10.335 1.00 90.19 78 GLY A CA 1
ATOM 612 C C . GLY A 1 78 ? 5.773 2.545 -10.757 1.00 90.19 78 GLY A C 1
ATOM 613 O O . GLY A 1 78 ? 4.992 3.235 -11.404 1.00 90.19 78 GLY A O 1
ATOM 614 N N . TYR A 1 79 ? 6.992 2.971 -10.436 1.00 90.12 79 TYR A N 1
ATOM 615 C CA . TYR A 1 79 ? 7.542 4.240 -10.903 1.00 90.12 79 TYR A CA 1
ATOM 616 C C . TYR A 1 79 ? 9.014 4.097 -11.277 1.00 90.12 79 TYR A C 1
ATOM 618 O O . TYR A 1 79 ? 9.714 3.203 -10.805 1.00 90.12 79 TYR A O 1
ATOM 626 N N . VAL A 1 80 ? 9.491 5.008 -12.117 1.00 90.56 80 VAL A N 1
ATOM 627 C CA . VAL A 1 80 ? 10.884 5.089 -12.554 1.00 90.56 80 VAL A CA 1
ATOM 628 C C . VAL A 1 80 ? 11.389 6.501 -12.317 1.00 90.56 80 VAL A C 1
ATOM 630 O O . VAL A 1 80 ? 10.671 7.482 -12.524 1.00 90.56 80 VAL A O 1
ATOM 633 N N . ARG A 1 81 ? 12.645 6.608 -11.880 1.00 88.19 81 ARG A N 1
ATOM 634 C CA . ARG A 1 81 ? 13.333 7.887 -11.736 1.00 88.19 81 ARG A CA 1
ATOM 635 C C . ARG A 1 81 ? 14.692 7.841 -12.417 1.00 88.19 81 ARG A C 1
ATOM 637 O O . ARG A 1 81 ? 15.527 7.006 -12.086 1.00 88.19 81 ARG A O 1
ATOM 644 N N . VAL A 1 82 ? 14.903 8.754 -13.356 1.00 88.06 82 VAL A N 1
ATOM 645 C CA . VAL A 1 82 ? 16.144 8.896 -14.116 1.00 88.06 82 VAL A CA 1
ATOM 646 C C . VAL A 1 82 ? 16.906 10.105 -13.590 1.00 88.06 82 VAL A C 1
ATOM 648 O O . VAL A 1 82 ? 16.401 11.227 -13.614 1.00 88.06 82 VAL A O 1
ATOM 651 N N . PHE A 1 83 ? 18.132 9.882 -13.126 1.00 82.44 83 PHE A N 1
ATOM 652 C CA . PHE A 1 83 ? 19.024 10.937 -12.654 1.00 82.44 83 PHE A CA 1
ATOM 653 C C . PHE A 1 83 ? 20.107 11.215 -13.696 1.00 82.44 83 PHE A C 1
ATOM 655 O O . PHE A 1 83 ? 20.686 10.290 -14.263 1.00 82.44 83 PHE A O 1
ATOM 662 N N . LYS A 1 84 ? 20.402 12.496 -13.938 1.00 76.38 84 LYS A N 1
ATOM 663 C CA . LYS A 1 84 ? 21.483 12.931 -14.830 1.00 76.38 84 LYS A CA 1
ATOM 664 C C . LYS A 1 84 ? 22.593 13.578 -13.995 1.00 76.38 84 LYS A C 1
ATOM 666 O O . LYS A 1 84 ? 22.520 14.765 -13.705 1.00 76.38 84 LYS A O 1
ATOM 671 N N . GLY A 1 85 ? 23.588 12.788 -13.586 1.00 73.00 85 GLY A N 1
ATOM 672 C CA . GLY A 1 85 ? 24.765 13.235 -12.822 1.00 73.00 85 GLY A CA 1
ATOM 673 C C . GLY A 1 85 ? 25.324 12.146 -11.892 1.00 73.00 85 GLY A C 1
ATOM 674 O O . GLY A 1 85 ? 24.619 11.169 -11.631 1.00 73.00 85 GLY A O 1
ATOM 675 N N . PRO A 1 86 ? 26.571 12.277 -11.393 1.00 65.88 86 PRO A N 1
ATOM 676 C CA . PRO A 1 86 ? 27.071 11.405 -10.331 1.00 65.88 86 PRO A CA 1
ATOM 677 C C . PRO A 1 86 ? 26.168 11.596 -9.108 1.00 65.88 86 PRO A C 1
ATOM 679 O O . PRO A 1 86 ? 25.865 12.731 -8.753 1.00 65.88 86 PRO A O 1
ATOM 682 N N . ALA A 1 87 ? 25.677 10.497 -8.538 1.00 59.28 87 ALA A N 1
ATOM 683 C CA . ALA A 1 87 ? 24.603 10.431 -7.546 1.00 59.28 87 ALA A CA 1
ATOM 684 C C . ALA A 1 87 ? 24.861 11.279 -6.281 1.00 59.28 87 ALA A C 1
ATOM 686 O O . ALA A 1 87 ? 25.268 10.759 -5.246 1.00 59.28 87 ALA A O 1
ATOM 687 N N . ILE A 1 88 ? 24.630 12.591 -6.353 1.00 56.38 88 ILE A N 1
ATOM 688 C CA . ILE A 1 88 ? 24.781 13.513 -5.229 1.00 56.38 88 ILE A CA 1
ATOM 689 C C . ILE A 1 88 ? 23.418 14.115 -4.903 1.00 56.38 88 ILE A C 1
ATOM 691 O O . ILE A 1 88 ? 22.769 14.741 -5.740 1.00 56.38 88 ILE A O 1
ATOM 695 N N . ALA A 1 89 ? 23.064 13.929 -3.633 1.00 52.03 89 ALA A N 1
ATOM 696 C CA . ALA A 1 89 ? 21.869 14.366 -2.933 1.00 52.03 89 ALA A CA 1
ATOM 697 C C . ALA A 1 89 ? 20.599 13.581 -3.293 1.00 52.03 89 ALA A C 1
ATOM 699 O O . ALA A 1 89 ? 19.795 13.985 -4.135 1.00 52.03 89 ALA A O 1
ATOM 700 N N . GLU A 1 90 ? 20.369 12.509 -2.525 1.00 57.12 90 GLU A N 1
ATOM 701 C CA . GLU A 1 90 ? 19.045 12.177 -1.985 1.00 57.12 90 GLU A CA 1
ATOM 702 C C . GLU A 1 90 ? 18.426 13.444 -1.382 1.00 57.12 90 GLU A C 1
ATOM 704 O O . GLU A 1 90 ? 18.444 13.694 -0.181 1.00 57.12 90 GLU A O 1
ATOM 709 N N . ARG A 1 91 ? 17.904 14.320 -2.234 1.00 54.59 91 ARG A N 1
ATOM 710 C CA . ARG A 1 91 ? 16.960 15.319 -1.785 1.00 54.59 91 ARG A CA 1
ATOM 711 C C . ARG A 1 91 ? 15.701 14.514 -1.525 1.00 54.59 91 ARG A C 1
ATOM 713 O O . ARG A 1 91 ? 15.115 13.994 -2.478 1.00 54.59 91 ARG A O 1
ATOM 720 N N . GLU A 1 92 ? 15.389 14.345 -0.244 1.00 55.47 92 GLU A N 1
ATOM 721 C CA . GLU A 1 92 ? 14.152 13.782 0.293 1.00 55.47 92 GLU A CA 1
ATOM 722 C C . GLU A 1 92 ? 12.982 14.565 -0.325 1.00 55.47 92 GLU A C 1
ATOM 724 O O . GLU A 1 92 ? 12.532 15.594 0.170 1.00 55.47 92 GLU A O 1
ATOM 729 N N . LEU A 1 93 ? 12.605 14.178 -1.540 1.00 54.12 93 LEU A N 1
ATOM 730 C CA . LEU A 1 93 ? 11.629 14.874 -2.357 1.00 54.12 93 LEU A CA 1
ATOM 731 C C . LEU A 1 93 ? 10.380 14.021 -2.343 1.00 54.12 93 LEU A C 1
ATOM 733 O O . LEU A 1 93 ? 10.390 12.915 -2.877 1.00 54.12 93 LEU A O 1
ATOM 737 N N . ALA A 1 94 ? 9.389 14.595 -1.658 1.00 51.97 94 ALA A N 1
ATOM 738 C CA . ALA A 1 94 ? 7.973 14.277 -1.578 1.00 51.97 94 ALA A CA 1
ATOM 739 C C . ALA A 1 94 ? 7.587 12.900 -2.116 1.00 51.97 94 ALA A C 1
ATOM 741 O O . ALA A 1 94 ? 7.673 12.637 -3.317 1.00 51.97 94 ALA A O 1
ATOM 742 N N . SER A 1 95 ? 7.070 12.070 -1.205 1.00 53.91 95 SER A N 1
ATOM 743 C CA . SER A 1 95 ? 6.276 10.892 -1.535 1.00 53.91 95 SER A CA 1
ATOM 744 C C . SER A 1 95 ? 5.412 11.203 -2.758 1.00 53.91 95 SER A C 1
ATOM 746 O O . SER A 1 95 ? 4.729 12.235 -2.754 1.00 53.91 95 SER A O 1
ATOM 748 N N . PRO A 1 96 ? 5.492 10.389 -3.821 1.00 55.59 96 PRO A N 1
ATOM 749 C CA . PRO A 1 96 ? 4.777 10.688 -5.045 1.00 55.59 96 PRO A CA 1
ATOM 750 C C . PRO A 1 96 ? 3.301 10.889 -4.729 1.00 55.59 96 PRO A C 1
ATOM 752 O O . PRO A 1 96 ? 2.738 10.165 -3.906 1.00 55.59 96 PRO A O 1
ATOM 755 N N . ILE A 1 97 ? 2.701 11.915 -5.332 1.00 54.41 97 ILE A N 1
ATOM 756 C CA . ILE A 1 97 ? 1.277 12.194 -5.166 1.00 54.41 97 ILE A CA 1
ATOM 757 C C . ILE A 1 97 ? 0.545 10.985 -5.743 1.00 54.41 97 ILE A C 1
ATOM 759 O O . ILE A 1 97 ? 0.460 10.826 -6.959 1.00 54.41 97 ILE A O 1
ATOM 763 N N . LEU A 1 98 ? 0.077 10.104 -4.860 1.00 55.75 98 LEU A N 1
ATOM 764 C CA . LEU A 1 98 ? -0.724 8.949 -5.232 1.00 55.75 98 LEU A CA 1
ATOM 765 C C . LEU A 1 98 ? -2.071 9.501 -5.703 1.00 55.75 98 LEU A C 1
ATOM 767 O O . LEU A 1 98 ? -2.899 9.931 -4.900 1.00 55.75 98 LEU A O 1
ATOM 771 N N . THR A 1 99 ? -2.272 9.571 -7.013 1.00 56.47 99 THR A N 1
ATOM 772 C CA . THR A 1 99 ? -3.578 9.897 -7.584 1.00 56.47 99 THR A CA 1
ATOM 773 C C . THR A 1 99 ? -4.459 8.670 -7.413 1.00 56.47 99 THR A C 1
ATOM 775 O O . THR A 1 99 ? -4.143 7.646 -7.999 1.00 56.47 99 THR A O 1
ATOM 778 N N . SER A 1 100 ? -5.511 8.711 -6.597 1.00 57.88 100 SER A N 1
ATOM 779 C CA . SER A 1 100 ? -6.381 7.537 -6.404 1.00 57.88 100 SER A CA 1
ATOM 780 C C . SER A 1 100 ? -6.947 7.032 -7.743 1.00 57.88 100 SER A C 1
ATOM 782 O O . SER A 1 100 ? -7.329 7.835 -8.599 1.00 57.88 100 SER A O 1
ATOM 784 N N . GLY A 1 101 ? -6.980 5.706 -7.922 1.00 60.44 101 GLY A N 1
ATOM 785 C CA . GLY A 1 101 ? -7.499 5.041 -9.123 1.00 60.44 101 GLY A CA 1
ATOM 786 C C . GLY A 1 101 ? -6.453 4.420 -10.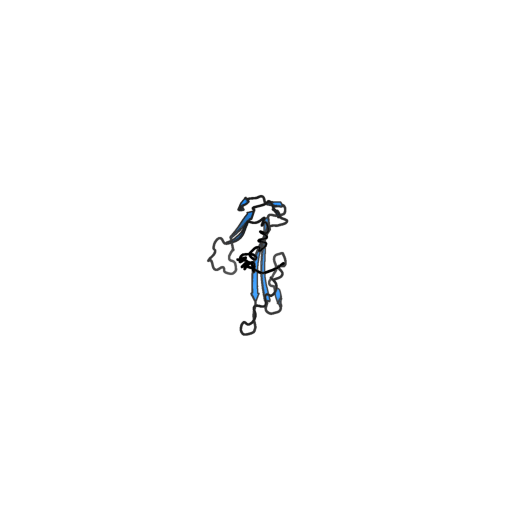062 1.00 60.44 101 GLY A C 1
ATOM 787 O O . GLY A 1 101 ? -5.243 4.568 -9.893 1.00 60.44 101 GLY A O 1
ATOM 788 N N . ARG A 1 102 ? -6.950 3.692 -11.075 1.00 59.00 102 ARG A N 1
ATOM 789 C CA . ARG A 1 102 ? -6.129 3.066 -12.126 1.00 59.00 102 ARG A CA 1
ATOM 790 C C . ARG A 1 102 ? -5.593 4.147 -13.057 1.00 59.00 102 ARG A C 1
ATOM 792 O O . ARG A 1 102 ? -6.298 4.583 -13.967 1.00 59.00 102 ARG A O 1
ATOM 799 N N . SER A 1 103 ? -4.367 4.594 -12.817 1.00 66.31 103 SER A N 1
ATOM 800 C CA . SER A 1 103 ? -3.707 5.590 -13.657 1.00 66.31 103 SER A CA 1
ATOM 801 C C . SER A 1 103 ? -2.793 4.920 -14.685 1.00 66.31 103 SER A C 1
ATOM 803 O O . SER A 1 103 ? -2.077 3.955 -14.403 1.00 66.31 103 SER A O 1
ATOM 805 N N . SER A 1 104 ? -2.862 5.416 -15.921 1.00 72.75 104 SER A N 1
ATOM 806 C CA . SER A 1 104 ? -1.907 5.091 -16.980 1.00 72.75 104 SER A CA 1
ATOM 807 C C . SER A 1 104 ? -0.547 5.725 -16.688 1.00 72.75 104 SER A C 1
ATOM 809 O O . SER A 1 104 ? -0.457 6.660 -15.893 1.00 72.75 104 SER A O 1
ATOM 811 N N . ALA A 1 105 ? 0.497 5.274 -17.387 1.00 82.62 105 ALA A N 1
ATOM 812 C CA . ALA A 1 105 ? 1.828 5.854 -17.263 1.00 82.62 105 ALA A CA 1
ATOM 813 C C . ALA A 1 105 ? 1.797 7.387 -17.423 1.00 82.62 105 ALA A C 1
ATOM 815 O O . ALA A 1 105 ? 1.268 7.909 -18.408 1.00 82.62 105 ALA A O 1
ATOM 816 N N . GLN A 1 106 ? 2.365 8.104 -16.454 1.00 85.88 106 GLN A N 1
ATOM 817 C CA . GLN A 1 106 ? 2.370 9.562 -16.403 1.00 85.88 106 GLN A CA 1
ATOM 818 C C . GLN A 1 106 ? 3.77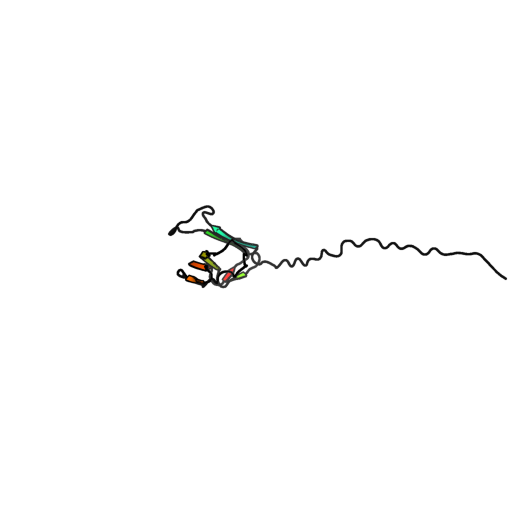0 10.077 -16.074 1.00 85.88 106 GLN A C 1
ATOM 820 O O . GLN A 1 106 ? 4.394 9.678 -15.091 1.00 85.88 106 GLN A O 1
ATOM 825 N N . TYR A 1 107 ? 4.265 11.003 -16.896 1.00 86.12 107 TYR A N 1
ATOM 826 C CA . TYR A 1 107 ? 5.503 11.718 -16.615 1.00 86.12 107 TYR A CA 1
ATOM 827 C C . TYR A 1 107 ? 5.213 12.945 -15.750 1.00 86.12 107 TYR A C 1
ATOM 829 O O . TYR A 1 107 ? 4.388 13.785 -16.106 1.00 86.12 107 TYR A O 1
ATOM 837 N N . HIS A 1 108 ? 5.913 13.058 -14.625 1.00 83.56 108 HIS A N 1
ATOM 838 C CA . HIS A 1 108 ? 5.714 14.126 -13.642 1.00 83.56 108 HIS A CA 1
ATOM 839 C C . HIS A 1 108 ? 6.826 15.189 -13.684 1.00 83.56 108 HIS A C 1
ATOM 841 O O . HIS A 1 108 ? 6.849 16.095 -12.852 1.00 83.56 108 HIS A O 1
ATOM 847 N N . GLY A 1 109 ? 7.755 15.100 -14.644 1.00 82.06 109 GLY A N 1
ATOM 848 C CA . GLY A 1 109 ? 8.903 16.005 -14.742 1.00 82.06 109 GLY A CA 1
ATOM 849 C C . GLY A 1 109 ? 10.121 15.527 -13.946 1.00 82.06 109 GLY A C 1
ATOM 850 O O . GLY A 1 109 ? 10.062 14.560 -13.191 1.00 82.06 109 GLY A O 1
ATOM 851 N N . ASN A 1 110 ? 11.260 16.205 -14.126 1.00 83.12 110 ASN A N 1
ATOM 852 C CA . ASN A 1 110 ? 12.511 15.940 -13.395 1.00 83.12 110 ASN A CA 1
ATOM 853 C C . ASN A 1 110 ? 12.980 14.472 -13.429 1.00 83.12 110 ASN A C 1
ATOM 855 O O . ASN A 1 110 ? 13.529 13.964 -12.449 1.00 83.12 110 ASN A O 1
ATOM 859 N N . GLY A 1 111 ? 12.736 13.781 -14.546 1.00 84.56 111 GLY A N 1
ATOM 860 C CA . GLY A 1 111 ? 13.104 12.377 -14.712 1.00 84.56 111 GLY A CA 1
ATOM 861 C C . GLY A 1 111 ? 12.237 11.395 -13.920 1.00 84.56 111 GLY A C 1
ATOM 862 O O . GLY A 1 111 ? 12.574 10.219 -13.900 1.00 84.56 111 GLY A O 1
ATOM 863 N N . TYR A 1 112 ? 11.146 11.832 -13.282 1.00 86.88 112 TYR A N 1
ATOM 864 C CA . TYR A 1 112 ? 10.214 10.975 -12.546 1.00 86.88 112 TYR A CA 1
ATOM 865 C C . TYR A 1 112 ? 8.983 10.628 -13.398 1.00 86.88 112 TYR A C 1
ATOM 867 O O . TYR A 1 112 ? 8.301 11.515 -13.918 1.00 86.88 112 TYR A O 1
ATOM 875 N N . ALA A 1 113 ? 8.689 9.335 -13.531 1.00 88.19 113 ALA A N 1
ATOM 876 C CA . ALA A 1 113 ? 7.520 8.820 -14.235 1.00 88.19 113 ALA A CA 1
ATOM 877 C C . ALA A 1 113 ? 6.824 7.735 -13.405 1.00 88.19 113 ALA A C 1
ATOM 879 O O . ALA A 1 113 ? 7.475 6.792 -12.955 1.00 88.19 113 ALA A O 1
ATOM 880 N N . SER A 1 114 ? 5.507 7.839 -13.240 1.00 88.69 114 SER A N 1
ATOM 881 C CA . SER A 1 114 ? 4.668 6.724 -12.800 1.00 88.69 114 SER A CA 1
ATOM 882 C C . SER A 1 114 ? 4.391 5.822 -14.003 1.00 88.69 114 SER A C 1
ATOM 884 O O . SER A 1 114 ? 4.116 6.318 -15.094 1.00 88.69 114 SER A O 1
ATOM 886 N N . LEU A 1 115 ? 4.504 4.507 -13.835 1.00 89.50 115 LEU A N 1
ATOM 887 C CA . LEU A 1 115 ? 4.257 3.522 -14.891 1.00 89.50 115 LEU A CA 1
ATOM 888 C C . LEU A 1 115 ? 2.847 2.951 -14.802 1.00 89.50 115 LEU A C 1
ATOM 890 O O . LEU A 1 115 ? 2.161 2.823 -15.813 1.00 89.50 115 LEU A O 1
ATOM 894 N N . PHE A 1 116 ? 2.443 2.583 -13.592 1.00 88.25 116 PHE A N 1
ATOM 895 C CA . PHE A 1 116 ? 1.136 2.020 -13.320 1.00 88.25 116 PHE A CA 1
ATOM 896 C C . PHE A 1 116 ? 0.782 2.205 -11.849 1.00 88.25 116 PHE A C 1
ATOM 898 O O . PHE A 1 116 ? 1.654 2.268 -10.976 1.00 88.25 116 PHE A O 1
ATOM 905 N N . GLN A 1 117 ? -0.517 2.223 -11.599 1.00 89.56 117 GLN A N 1
ATOM 906 C CA . GLN A 1 117 ? -1.100 2.178 -10.275 1.00 89.56 117 GLN A CA 1
ATOM 907 C C . GLN A 1 117 ? -2.319 1.270 -10.321 1.00 89.56 117 GLN A C 1
ATOM 909 O O . GLN A 1 117 ? -3.218 1.475 -11.138 1.00 89.56 117 GLN A O 1
ATOM 914 N N . ASP A 1 118 ? -2.340 0.278 -9.443 1.00 88.50 118 ASP A N 1
ATOM 915 C CA . ASP A 1 118 ? -3.497 -0.583 -9.249 1.00 88.50 118 ASP A CA 1
ATOM 916 C C . ASP A 1 118 ? -3.905 -0.549 -7.781 1.00 88.50 118 ASP A C 1
ATOM 918 O O . ASP A 1 118 ? -3.089 -0.826 -6.905 1.00 88.50 118 ASP A O 1
ATOM 922 N N . GLU A 1 119 ? -5.145 -0.153 -7.511 1.00 91.00 119 GLU A N 1
ATOM 923 C CA . GLU A 1 119 ? -5.669 0.051 -6.163 1.00 91.00 119 GLU A CA 1
ATOM 924 C C . GLU A 1 119 ? -6.812 -0.931 -5.907 1.00 91.00 119 GLU A C 1
ATOM 926 O O . GLU A 1 119 ? -7.753 -1.036 -6.695 1.00 91.00 119 GLU A O 1
ATOM 931 N N . GLN A 1 120 ? -6.746 -1.628 -4.776 1.00 92.12 120 GLN A N 1
ATOM 932 C CA . GLN A 1 120 ? -7.761 -2.566 -4.331 1.00 92.12 120 GLN A CA 1
ATOM 933 C C . GLN A 1 120 ? -8.267 -2.190 -2.939 1.00 92.12 120 GLN A C 1
ATOM 935 O O . GLN A 1 120 ? -7.503 -2.059 -1.981 1.00 92.12 120 GLN A O 1
ATOM 940 N N . VAL A 1 121 ? -9.587 -2.060 -2.815 1.00 93.69 121 VAL A N 1
ATOM 941 C CA . VAL A 1 121 ? -10.253 -1.842 -1.529 1.00 93.69 121 VAL A CA 1
ATOM 942 C C . VAL A 1 121 ? -10.364 -3.174 -0.791 1.00 93.69 121 VAL A C 1
ATOM 944 O O . VAL A 1 121 ? -10.921 -4.133 -1.321 1.00 93.69 121 VAL A O 1
ATOM 947 N N . LEU A 1 122 ? -9.840 -3.231 0.433 1.00 94.06 122 LEU A N 1
ATOM 948 C CA . LEU A 1 122 ? -9.908 -4.403 1.310 1.00 94.06 122 LEU A CA 1
ATOM 949 C C . LEU A 1 1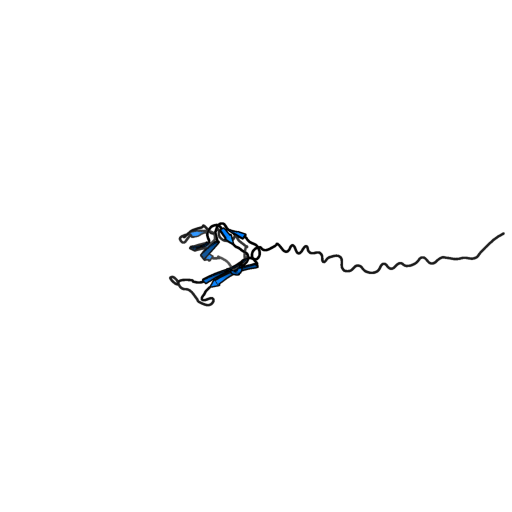22 ? -11.037 -4.276 2.338 1.00 94.06 122 LEU A C 1
ATOM 951 O O . LEU A 1 122 ? -11.695 -5.262 2.656 1.00 94.06 122 LEU A O 1
ATOM 955 N N . ALA A 1 123 ? -11.275 -3.063 2.842 1.00 93.62 123 ALA A N 1
ATOM 956 C CA . ALA A 1 123 ? -12.410 -2.759 3.706 1.00 93.62 123 ALA A CA 1
ATOM 957 C C . ALA A 1 123 ? -12.961 -1.361 3.405 1.00 93.62 123 ALA A C 1
ATOM 959 O O . ALA A 1 123 ? -12.201 -0.427 3.144 1.00 93.62 123 ALA A O 1
ATOM 960 N N . GLY A 1 124 ? -14.285 -1.228 3.441 1.00 93.06 124 GLY A N 1
ATOM 961 C CA . GLY A 1 124 ? -14.966 0.063 3.369 1.00 93.06 124 GLY A CA 1
ATOM 962 C C . GLY A 1 124 ? -15.045 0.748 4.732 1.00 93.06 124 GLY A C 1
ATOM 963 O O . GLY A 1 124 ? -14.255 0.473 5.639 1.00 93.06 124 GLY A O 1
ATOM 964 N N . GLU A 1 125 ? -16.033 1.623 4.875 1.00 95.75 125 GLU A N 1
ATOM 965 C CA . GLU A 1 125 ? -16.257 2.353 6.117 1.00 95.75 125 GLU A CA 1
ATOM 966 C C . GLU A 1 125 ? -16.663 1.405 7.241 1.00 95.75 125 GLU A C 1
ATOM 968 O O . GLU A 1 125 ? -17.480 0.500 7.063 1.00 95.75 125 GLU A O 1
ATOM 973 N N . GLY A 1 126 ? -16.094 1.613 8.425 1.00 95.25 126 GLY A N 1
ATOM 974 C CA . GLY A 1 126 ? -16.451 0.801 9.569 1.00 95.25 126 GLY A CA 1
ATOM 975 C C . GLY A 1 126 ? -15.582 1.031 10.788 1.00 95.25 126 GLY A C 1
ATOM 976 O O . GLY A 1 126 ? -14.851 2.015 10.922 1.00 95.25 126 GLY A O 1
ATOM 977 N N . ARG A 1 127 ? -15.687 0.087 11.720 1.00 94.94 127 ARG A N 1
ATOM 978 C CA . ARG A 1 127 ? -14.905 0.066 12.949 1.00 94.94 127 ARG A CA 1
ATOM 979 C C . ARG A 1 127 ? -14.142 -1.244 13.033 1.00 94.94 127 ARG A C 1
ATOM 981 O O . ARG A 1 127 ? -14.737 -2.314 13.008 1.00 94.94 127 ARG A O 1
ATOM 988 N N . LEU A 1 128 ? -12.830 -1.133 13.155 1.00 94.06 128 LEU A N 1
ATOM 989 C CA . LEU A 1 128 ? -11.949 -2.234 13.489 1.00 94.06 128 LEU A CA 1
ATOM 990 C C . LEU A 1 128 ? -11.917 -2.374 15.004 1.00 94.06 128 LEU A C 1
ATOM 992 O O . LEU A 1 128 ? -11.685 -1.394 15.717 1.00 94.06 128 LEU A O 1
ATOM 996 N N . GLU A 1 129 ? -12.160 -3.580 15.486 1.00 96.00 129 GLU A N 1
ATOM 997 C CA . GLU A 1 129 ? -12.073 -3.911 16.901 1.00 96.00 129 GLU A CA 1
ATOM 998 C C . GLU A 1 129 ? -10.644 -4.316 17.265 1.00 96.00 129 GLU A C 1
ATOM 1000 O O . GLU A 1 129 ? -9.779 -4.476 16.403 1.00 96.00 129 GLU A O 1
ATOM 1005 N N . ALA A 1 130 ? -10.370 -4.435 18.562 1.00 95.06 130 ALA A N 1
ATOM 1006 C CA . ALA A 1 130 ? -9.064 -4.876 19.033 1.00 95.06 130 ALA A CA 1
ATOM 1007 C C . ALA A 1 130 ? -8.851 -6.359 18.687 1.00 95.06 130 ALA A C 1
ATOM 1009 O O . ALA A 1 130 ? -9.338 -7.249 19.382 1.00 95.06 130 ALA A O 1
ATOM 1010 N N . ALA A 1 131 ? -8.156 -6.610 17.582 1.00 95.06 131 ALA A N 1
ATOM 1011 C CA . ALA A 1 131 ? -7.887 -7.937 17.054 1.00 95.06 131 ALA A CA 1
ATOM 1012 C C . ALA A 1 131 ? -6.693 -7.910 16.090 1.00 95.06 131 ALA A C 1
ATOM 1014 O O . ALA A 1 131 ? -6.173 -6.850 15.726 1.00 95.06 131 ALA A O 1
ATOM 1015 N N . LYS A 1 132 ? -6.272 -9.102 15.670 1.00 94.25 132 LYS A N 1
ATOM 1016 C CA . LYS A 1 132 ? -5.343 -9.299 14.562 1.00 94.25 132 LYS A CA 1
ATOM 1017 C C . LYS A 1 132 ? -6.143 -9.715 13.329 1.00 94.25 132 LYS A C 1
ATOM 1019 O O . LYS A 1 132 ? -6.858 -10.713 13.389 1.00 94.25 132 LYS A O 1
ATOM 1024 N N . TYR A 1 133 ? -6.007 -8.933 12.268 1.00 90.69 133 TYR A N 1
ATOM 1025 C CA . TYR A 1 133 ? -6.597 -9.137 10.950 1.00 90.69 133 TYR A CA 1
ATOM 1026 C C . TYR A 1 133 ? -5.520 -9.583 9.959 1.00 90.69 133 TYR A C 1
ATOM 1028 O O . TYR A 1 133 ? -4.356 -9.120 10.098 1.00 90.69 133 TYR A O 1
#

Radius of gyration: 32.3 Å; Cα contacts (8 Å, |Δi|>4): 163; chains: 1; bounding box: 58×58×103 Å

Nearest PDB structures (foldseek):
  4gei-assembly1_A  TM=5.891E-01  e=9.139E-02  Homo sapiens
  4gfx-assembly1_A  TM=5.769E-01  e=5.225E-02  Homo sapiens
  4ll1-assembly1_C  TM=6.109E-01  e=4.134E-01  Homo sapiens